Protein AF-A0AAV2GIQ8-F1 (afdb_monomer)

Sequence (169 aa):
MCVLLFNSEASALAFFSTNPSDRQRSRNLHQQRIQRIPAPATRMAEEKLYPKVSWEYENAVAKCKRKLRGLVAEKHCAPIVLRLAWHSAGTFDVETKTGGPFGTIRHGEELAHEANSGLDIAVWLLEPIKAQFPILTYADFYQLAGVVAVEITGGPEGRDSVPSRKTSL

Solvent-accessible surface area (backbone atoms only — not comparable to full-atom values): 10301 Å² total; per-residue (Å²): 137,88,83,86,81,90,63,99,83,60,103,65,89,81,82,84,61,89,50,72,68,56,44,53,52,53,50,53,52,50,54,59,52,60,74,67,57,75,75,77,76,81,70,77,74,76,79,80,85,72,67,88,72,54,72,68,55,55,52,48,51,57,54,46,52,55,52,47,46,52,50,35,65,75,67,68,40,28,68,55,37,30,47,48,27,48,60,30,38,70,52,50,38,84,88,80,70,41,72,23,53,22,40,51,62,77,39,69,74,54,37,66,37,75,93,34,65,74,43,62,58,44,52,61,71,44,42,75,59,49,69,76,41,74,89,56,37,57,12,36,49,41,46,51,42,19,49,42,24,40,41,74,73,73,44,74,75,74,88,74,80,77,67,73,45,62,56,59,132

Nearest PDB structures (folds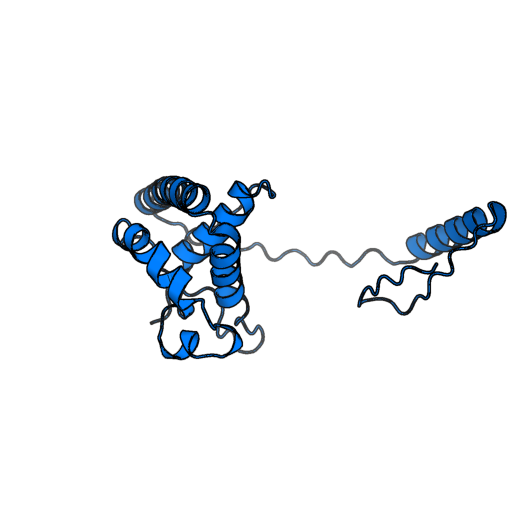eek):
  7s10-assembly1_A  TM=9.928E-01  e=3.423E-13  Glycine max
  2ghc-assembly1_X  TM=9.954E-01  e=4.965E-13  Glycine max
  3zcg-assembly1_A-2  TM=9.933E-01  e=7.593E-13  Glycine max
  2xj6-assembly1_A  TM=9.926E-01  e=8.904E-13  Glycine max
  1apx-assembly1_B  TM=9.915E-01  e=9.390E-13  Pisum sativum

InterPro domains:
  IPR002016 Haem peroxidase [PF00141] (72-157)
  IPR002016 Haem peroxidase [PR00458] (78-92)
  IPR002016 Haem peroxidase [PR00458] (136-153)
  IPR002207 Class I peroxidase [PR00459] (57-77)
  IPR002207 Class I peroxidase [PR00459] (78-93)
  IPR002207 Class I peroxidase [PR00459] (96-106)
  IPR002207 Class I peroxidase [PR00459] (110-134)
  IPR002207 Class I peroxidase [PR00459] (135-153)
  IPR010255 Haem peroxidase superfamily [SSF48113] (54-160)
  IPR019794 Peroxidase, active site [PS00436] (78-89)
  IPR044831 Heme-binding peroxidase Ccp1-like [PTHR31356] (53-166)

Radius of gyration: 21.99 Å; Cα contacts (8 Å, |Δi|>4): 154; chains: 1; bounding box: 52×51×43 Å

Organism: NCBI:txid586398

Structure (mmCIF, N/CA/C/O backbone):
data_AF-A0AAV2GIQ8-F1
#
_entry.id   AF-A0AAV2GIQ8-F1
#
loop_
_atom_site.group_PDB
_atom_site.id
_atom_site.type_symbol
_atom_site.label_atom_id
_atom_site.label_alt_id
_atom_site.label_comp_id
_atom_site.label_asym_id
_atom_site.label_entity_id
_atom_site.label_seq_id
_atom_site.pdbx_PDB_ins_code
_atom_site.Cartn_x
_atom_site.Cartn_y
_atom_site.Cartn_z
_atom_site.occupancy
_atom_site.B_iso_or_equiv
_atom_site.auth_seq_id
_atom_site.auth_comp_id
_atom_site.auth_asym_id
_atom_site.auth_atom_id
_atom_site.pdbx_PDB_model_num
ATOM 1 N N . MET A 1 1 ? 24.950 -35.002 10.376 1.00 34.50 1 MET A N 1
ATOM 2 C CA . MET A 1 1 ? 23.978 -34.372 9.459 1.00 34.50 1 MET A CA 1
ATOM 3 C C . MET A 1 1 ? 24.083 -32.867 9.684 1.00 34.50 1 MET A C 1
ATOM 5 O O . MET A 1 1 ? 23.679 -32.398 10.738 1.00 34.50 1 MET A O 1
ATOM 9 N N . CYS A 1 2 ? 24.801 -32.154 8.810 1.00 33.44 2 CYS A N 1
ATOM 10 C CA . CYS A 1 2 ? 25.075 -30.720 8.964 1.00 33.44 2 CYS A CA 1
ATOM 11 C C . CYS A 1 2 ? 23.885 -29.904 8.459 1.00 33.44 2 CYS A C 1
ATOM 13 O O . CYS A 1 2 ? 23.429 -30.127 7.342 1.00 33.44 2 CYS A O 1
ATOM 15 N N . VAL A 1 3 ? 23.421 -28.948 9.261 1.00 39.84 3 VAL A N 1
ATOM 16 C CA . VAL A 1 3 ? 22.476 -27.917 8.826 1.00 39.84 3 VAL A CA 1
ATOM 17 C C . VAL A 1 3 ? 23.287 -26.650 8.581 1.00 39.84 3 VAL A C 1
ATOM 19 O O . VAL A 1 3 ? 23.887 -26.107 9.507 1.00 39.84 3 VAL A O 1
ATOM 22 N N . LEU A 1 4 ? 23.350 -26.220 7.323 1.00 38.25 4 LEU A N 1
ATOM 23 C CA . LEU A 1 4 ? 23.933 -24.945 6.920 1.00 38.25 4 LEU A CA 1
ATOM 24 C C . LEU A 1 4 ? 22.817 -23.897 6.927 1.00 38.25 4 LEU A C 1
ATOM 26 O O . LEU A 1 4 ? 21.893 -23.982 6.124 1.00 38.25 4 LEU A O 1
ATOM 30 N N . LEU A 1 5 ? 22.902 -22.915 7.823 1.00 42.66 5 LEU A N 1
ATOM 31 C CA . LEU A 1 5 ? 22.144 -21.671 7.705 1.00 42.66 5 LEU A CA 1
ATOM 32 C C . LEU A 1 5 ? 23.127 -20.581 7.277 1.00 42.66 5 LEU A C 1
ATOM 34 O O . LEU A 1 5 ? 23.995 -20.180 8.050 1.00 42.66 5 LEU A O 1
ATOM 38 N N . PHE A 1 6 ? 23.013 -20.152 6.021 1.00 31.66 6 PHE A N 1
ATOM 39 C CA . PHE A 1 6 ? 23.725 -18.990 5.500 1.00 31.66 6 PHE A CA 1
ATOM 40 C C . PHE A 1 6 ? 23.075 -17.720 6.057 1.00 31.66 6 PHE A C 1
ATOM 42 O O . PHE A 1 6 ? 21.870 -17.530 5.912 1.00 31.66 6 PHE A O 1
ATOM 49 N N . ASN A 1 7 ? 23.874 -16.852 6.680 1.00 34.00 7 ASN A N 1
ATOM 50 C CA . ASN A 1 7 ? 23.475 -15.498 7.055 1.00 34.00 7 ASN A CA 1
ATOM 51 C C . ASN A 1 7 ? 24.442 -14.521 6.373 1.00 34.00 7 ASN A C 1
ATOM 53 O O . ASN A 1 7 ? 25.658 -14.687 6.469 1.00 34.00 7 ASN A O 1
ATOM 57 N N . SER A 1 8 ? 23.896 -13.552 5.638 1.00 47.53 8 SER A N 1
ATOM 58 C CA . SER A 1 8 ? 24.584 -12.806 4.570 1.00 47.53 8 SER A CA 1
ATOM 59 C C . SER A 1 8 ? 25.610 -11.756 5.028 1.00 47.53 8 SER A C 1
ATOM 61 O O . SER A 1 8 ? 26.157 -11.058 4.181 1.00 47.53 8 SER A O 1
ATOM 63 N N . GLU A 1 9 ? 25.900 -11.609 6.324 1.00 49.81 9 GLU A N 1
ATOM 64 C CA . GLU A 1 9 ? 26.673 -10.446 6.804 1.00 49.81 9 GLU A CA 1
ATOM 65 C C . GLU A 1 9 ? 27.953 -10.749 7.593 1.00 49.81 9 GLU A C 1
ATOM 67 O O . GLU A 1 9 ? 28.617 -9.830 8.064 1.00 49.81 9 GLU A O 1
ATOM 72 N N . ALA A 1 10 ? 28.395 -12.003 7.702 1.00 42.47 10 ALA A N 1
ATOM 73 C CA . ALA A 1 10 ? 29.716 -12.271 8.270 1.00 42.47 10 ALA A CA 1
ATOM 74 C C . ALA A 1 10 ? 30.308 -13.584 7.760 1.00 42.47 10 ALA A C 1
ATOM 76 O O . ALA A 1 10 ? 29.731 -14.652 7.955 1.00 42.47 10 ALA A O 1
ATOM 77 N N . SER A 1 11 ? 31.508 -13.512 7.181 1.00 42.78 11 SER A N 1
ATOM 78 C CA . SER A 1 11 ? 32.362 -14.651 6.815 1.00 42.78 11 SER A CA 1
ATOM 79 C C . SER A 1 11 ? 32.863 -15.419 8.047 1.00 42.78 11 SER A C 1
ATOM 81 O O . SER A 1 11 ? 34.060 -15.475 8.323 1.00 42.78 11 SER A O 1
ATOM 83 N N . ALA A 1 12 ? 31.956 -16.010 8.819 1.00 44.97 12 ALA A N 1
ATOM 84 C CA . ALA A 1 12 ? 32.284 -16.844 9.963 1.00 44.97 12 ALA A CA 1
ATOM 85 C C . ALA A 1 12 ? 31.657 -18.231 9.788 1.00 44.97 12 ALA A C 1
ATOM 87 O O . ALA A 1 12 ? 30.499 -18.463 10.128 1.00 44.97 12 ALA A O 1
ATOM 88 N N . LEU A 1 13 ? 32.455 -19.178 9.285 1.00 41.50 13 LEU A N 1
ATOM 89 C CA . LEU A 1 13 ? 32.169 -20.608 9.399 1.00 41.50 13 LEU A CA 1
ATOM 90 C C . LEU A 1 13 ? 32.122 -20.978 10.889 1.00 41.50 13 LEU A C 1
ATOM 92 O O . LEU A 1 13 ? 33.158 -21.094 11.545 1.00 41.50 13 LEU A O 1
ATOM 96 N N . ALA A 1 14 ? 30.924 -21.146 11.445 1.00 52.06 14 ALA A N 1
ATOM 97 C CA . ALA A 1 14 ? 30.758 -21.649 12.802 1.00 52.06 14 ALA A CA 1
ATOM 98 C C . ALA A 1 14 ? 30.851 -23.185 12.798 1.00 52.06 14 ALA A C 1
ATOM 100 O O . ALA A 1 14 ? 29.907 -23.881 12.430 1.00 52.06 14 ALA A O 1
ATOM 101 N N . PHE A 1 15 ? 32.000 -23.724 13.212 1.00 49.91 15 PHE A N 1
ATOM 102 C CA . PHE A 1 15 ? 32.171 -25.153 13.487 1.00 49.91 15 PHE A CA 1
ATOM 103 C C . PHE A 1 15 ? 31.460 -25.504 14.806 1.00 49.91 15 PHE A C 1
ATOM 105 O O . PHE A 1 15 ? 31.892 -25.089 15.884 1.00 49.91 15 PHE A O 1
ATOM 112 N N . PHE A 1 16 ? 30.371 -26.270 14.746 1.00 54.34 16 PHE A N 1
ATOM 113 C CA . PHE A 1 16 ? 29.709 -26.789 15.945 1.00 54.34 16 PHE A CA 1
ATOM 114 C C . PHE A 1 16 ? 30.345 -28.123 16.360 1.00 54.34 16 PHE A C 1
ATOM 116 O O . PHE A 1 16 ? 30.029 -29.173 15.807 1.00 54.34 16 PHE A O 1
ATOM 123 N N . SER A 1 17 ? 31.251 -28.078 17.345 1.00 57.69 17 SER A N 1
ATOM 124 C CA . SER A 1 17 ? 31.787 -29.280 18.004 1.00 57.69 17 SER A CA 1
ATOM 125 C C . SER A 1 17 ? 30.734 -29.894 18.937 1.00 57.69 17 SER A C 1
ATOM 127 O O . SER A 1 17 ? 30.065 -29.188 19.700 1.00 57.69 17 SER A O 1
ATOM 129 N N . THR A 1 18 ? 30.590 -31.221 18.901 1.00 64.94 18 THR A N 1
ATOM 130 C CA . THR A 1 18 ? 29.746 -31.987 19.836 1.00 64.94 18 THR A CA 1
ATOM 131 C C . THR A 1 18 ? 30.401 -32.149 21.212 1.00 64.94 18 THR A C 1
ATOM 133 O O . THR A 1 18 ? 29.719 -32.523 22.171 1.00 64.94 18 THR A O 1
ATOM 136 N N . ASN A 1 19 ? 31.690 -31.811 21.340 1.00 62.03 19 ASN A N 1
ATOM 137 C CA . ASN A 1 19 ? 32.455 -31.909 22.576 1.00 62.03 19 ASN A CA 1
ATOM 138 C C . ASN A 1 19 ? 32.118 -30.740 23.540 1.00 62.03 19 ASN A C 1
ATOM 140 O O . ASN A 1 19 ? 32.190 -29.570 23.146 1.00 62.03 19 ASN A O 1
ATOM 144 N N . PRO A 1 20 ? 31.717 -31.005 24.804 1.00 66.31 20 PRO A N 1
ATOM 145 C CA . PRO A 1 20 ? 31.336 -29.965 25.766 1.00 66.31 20 PRO A CA 1
ATOM 146 C C . PRO A 1 20 ? 32.408 -28.899 26.047 1.00 66.31 20 PRO A C 1
ATOM 148 O O . PRO A 1 20 ? 32.060 -27.727 26.197 1.00 66.31 20 PRO A O 1
ATOM 151 N N . SER A 1 21 ? 33.690 -29.271 26.086 1.00 66.56 21 SER A N 1
ATOM 152 C CA . SER A 1 21 ? 34.803 -28.345 26.361 1.00 66.56 21 SER A CA 1
ATOM 153 C C . SER A 1 21 ? 35.034 -27.355 25.214 1.00 66.56 21 SER A C 1
ATOM 155 O O . SER A 1 21 ? 35.208 -26.156 25.445 1.00 66.56 21 SER A O 1
ATOM 157 N N . ASP A 1 22 ? 34.936 -27.829 23.971 1.00 64.25 22 ASP A N 1
ATOM 158 C CA . ASP A 1 22 ? 35.068 -27.003 22.768 1.00 64.25 22 ASP A CA 1
ATOM 159 C C . ASP A 1 22 ? 33.928 -25.990 22.643 1.00 64.25 22 ASP A C 1
ATOM 161 O O . ASP A 1 22 ? 34.152 -24.842 22.253 1.00 64.25 22 ASP A O 1
ATOM 165 N N . ARG A 1 23 ? 32.705 -26.374 23.042 1.00 61.22 23 ARG A N 1
ATOM 166 C CA . ARG A 1 23 ? 31.566 -25.444 23.109 1.00 61.22 23 ARG A CA 1
ATOM 167 C C . ARG A 1 23 ? 31.822 -24.312 24.088 1.00 61.22 23 ARG A C 1
ATOM 169 O O . ARG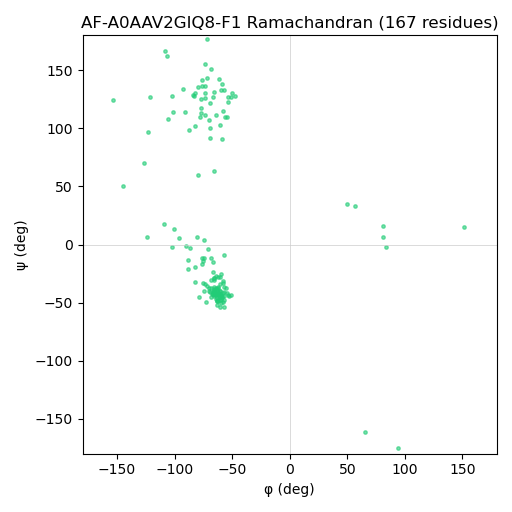 A 1 23 ? 31.525 -23.162 23.770 1.00 61.22 23 ARG A O 1
ATOM 176 N N . GLN A 1 24 ? 32.383 -24.619 25.254 1.00 65.06 24 GLN A N 1
ATOM 177 C CA . GLN A 1 24 ? 32.681 -23.600 26.254 1.00 65.06 24 GLN A CA 1
ATOM 178 C C . GLN A 1 24 ? 33.780 -22.650 25.764 1.00 65.06 24 GLN A C 1
ATOM 180 O O . GLN A 1 24 ? 33.651 -21.435 25.887 1.00 65.06 24 GLN A O 1
ATOM 185 N N . ARG A 1 25 ? 34.817 -23.182 25.108 1.00 64.94 25 ARG A N 1
ATOM 186 C CA . ARG A 1 25 ? 35.893 -22.378 24.514 1.00 64.94 25 ARG A CA 1
ATOM 187 C C . ARG A 1 25 ? 35.394 -21.479 23.380 1.00 64.94 25 ARG A C 1
ATOM 189 O O . ARG A 1 25 ? 35.755 -20.306 23.331 1.00 64.94 25 ARG A O 1
ATOM 196 N N . SER A 1 26 ? 34.534 -22.007 22.509 1.00 62.31 26 SER A N 1
ATOM 197 C CA . SER A 1 26 ? 33.915 -21.254 21.412 1.00 62.31 26 SER A CA 1
ATOM 198 C C . SER A 1 26 ? 32.993 -20.144 21.934 1.00 62.31 26 SER A C 1
ATOM 200 O O . SER A 1 26 ? 33.062 -19.008 21.467 1.00 62.31 26 SER A O 1
ATOM 202 N N . ARG A 1 27 ? 32.211 -20.424 22.989 1.00 61.38 27 ARG A N 1
ATOM 203 C CA . ARG A 1 27 ? 31.391 -19.419 23.688 1.00 61.38 27 ARG A CA 1
ATOM 204 C C . ARG A 1 27 ? 32.233 -18.304 24.297 1.00 61.38 27 ARG A C 1
ATOM 206 O O . ARG A 1 27 ? 31.911 -17.136 24.101 1.00 61.38 27 ARG A O 1
ATOM 213 N N . ASN A 1 28 ? 33.330 -18.652 24.964 1.00 67.56 28 ASN A N 1
ATOM 214 C CA . ASN A 1 28 ? 34.219 -17.672 25.588 1.00 67.56 28 ASN A CA 1
ATOM 215 C C . ASN A 1 28 ? 34.904 -16.778 24.538 1.00 67.56 28 ASN A C 1
ATOM 217 O O . ASN A 1 28 ? 34.974 -15.564 24.713 1.00 67.56 28 ASN A O 1
ATOM 221 N N . LEU A 1 29 ? 35.346 -17.348 23.409 1.00 65.12 29 LEU A N 1
ATOM 222 C CA . LEU A 1 29 ? 35.919 -16.594 22.284 1.00 65.12 29 LEU A CA 1
ATOM 223 C C . LEU A 1 29 ? 34.890 -15.679 21.605 1.00 65.12 29 LEU A C 1
ATOM 225 O O . LEU A 1 29 ? 35.215 -14.553 21.228 1.00 65.12 29 LEU A O 1
ATOM 229 N N . HIS A 1 30 ? 33.647 -16.144 21.459 1.00 59.03 30 HIS A N 1
ATOM 230 C CA . HIS A 1 30 ? 32.553 -15.341 20.917 1.00 59.03 30 HIS A CA 1
ATOM 231 C C . HIS A 1 30 ? 32.203 -14.171 21.846 1.00 59.03 30 HIS A C 1
ATOM 233 O O . HIS A 1 30 ? 32.106 -13.035 21.384 1.00 59.03 30 HIS A O 1
ATOM 239 N N . GLN A 1 31 ? 32.122 -14.413 23.159 1.00 60.97 31 GLN A N 1
ATOM 240 C CA . GLN A 1 31 ? 31.916 -13.356 24.154 1.00 60.97 31 GLN A CA 1
ATOM 241 C C . GLN A 1 31 ? 33.047 -12.318 24.138 1.00 60.97 31 GLN A C 1
ATOM 243 O O . GLN A 1 31 ? 32.776 -11.120 24.143 1.00 60.97 31 GLN A O 1
ATOM 248 N N . GLN A 1 32 ? 34.306 -12.754 24.031 1.00 64.38 32 GLN A N 1
ATOM 249 C CA . GLN A 1 32 ? 35.456 -11.846 23.932 1.00 64.38 32 GLN A CA 1
ATOM 250 C C . GLN A 1 32 ? 35.465 -11.017 22.638 1.00 64.38 32 GLN A C 1
ATOM 252 O O . GLN A 1 32 ? 35.955 -9.888 22.640 1.00 64.38 32 GLN A O 1
ATOM 257 N N . ARG A 1 33 ? 34.928 -11.548 21.530 1.00 60.00 33 ARG A N 1
ATOM 258 C CA . ARG A 1 33 ? 34.800 -10.817 20.258 1.00 60.00 33 ARG A CA 1
ATOM 259 C C . ARG A 1 33 ? 33.687 -9.772 20.292 1.00 60.00 33 ARG A C 1
ATOM 261 O O . ARG A 1 33 ? 33.916 -8.670 19.808 1.00 60.00 33 ARG A O 1
ATOM 268 N N . ILE A 1 34 ? 32.540 -10.076 20.903 1.00 60.19 34 ILE A N 1
ATOM 269 C CA . ILE A 1 34 ? 31.432 -9.116 21.065 1.00 60.19 34 ILE A CA 1
ATOM 270 C C . ILE A 1 34 ? 31.875 -7.896 21.883 1.00 60.19 34 ILE A C 1
ATOM 272 O O . ILE A 1 34 ? 31.554 -6.769 21.526 1.00 60.19 34 ILE A O 1
ATOM 276 N N . GLN A 1 35 ? 32.679 -8.099 22.930 1.00 60.38 35 GLN A N 1
ATOM 277 C CA . GLN A 1 35 ? 33.147 -7.016 23.804 1.00 60.38 35 GLN A CA 1
ATOM 278 C C . GLN A 1 35 ? 34.135 -6.038 23.145 1.00 60.38 35 GLN A C 1
ATOM 280 O O . GLN A 1 35 ? 34.428 -4.994 23.721 1.00 60.38 35 GLN A O 1
ATOM 285 N N . ARG A 1 36 ? 34.670 -6.360 21.959 1.00 55.97 36 ARG A N 1
ATOM 286 C CA . ARG A 1 36 ? 35.620 -5.508 21.219 1.00 55.97 36 ARG A CA 1
ATOM 287 C C . ARG A 1 36 ? 34.985 -4.743 20.064 1.00 55.97 36 ARG A C 1
ATOM 289 O O . ARG A 1 36 ? 35.689 -3.998 19.389 1.00 55.97 36 ARG A O 1
ATOM 296 N N . ILE A 1 37 ? 33.693 -4.937 19.814 1.00 55.81 37 ILE A N 1
ATOM 297 C CA . ILE A 1 37 ? 32.970 -4.159 18.813 1.00 55.81 37 ILE A CA 1
ATOM 298 C C . ILE A 1 37 ? 32.693 -2.791 19.451 1.00 55.81 37 ILE A C 1
ATOM 300 O O . ILE A 1 37 ? 31.958 -2.741 20.440 1.00 55.81 37 ILE A O 1
ATOM 304 N N . PRO A 1 38 ? 33.294 -1.689 18.959 1.00 56.28 38 PRO A N 1
ATOM 305 C CA . PRO A 1 38 ? 32.934 -0.364 19.441 1.00 56.28 38 PRO A CA 1
ATOM 306 C C . PRO A 1 38 ? 31.431 -0.180 19.228 1.00 56.28 38 PRO A C 1
ATOM 308 O O . PRO A 1 38 ? 30.915 -0.520 18.160 1.00 56.28 38 PRO A O 1
ATOM 311 N N . ALA A 1 39 ? 30.727 0.310 20.252 1.00 60.38 39 ALA A N 1
ATOM 312 C CA . ALA A 1 39 ? 29.304 0.598 20.139 1.00 60.38 39 ALA A CA 1
ATOM 313 C C . ALA A 1 39 ? 29.081 1.449 18.876 1.00 60.38 39 ALA A C 1
ATOM 315 O O . ALA A 1 39 ? 29.830 2.413 18.674 1.00 60.38 39 ALA A O 1
ATOM 316 N N . PRO A 1 40 ? 28.128 1.084 17.997 1.00 59.81 40 PRO A N 1
ATOM 317 C CA . PRO A 1 40 ? 27.865 1.875 16.807 1.00 59.81 40 PRO A CA 1
ATOM 318 C C . PRO A 1 40 ? 27.601 3.310 17.254 1.00 59.81 40 PRO A C 1
ATOM 320 O O . PRO A 1 40 ? 26.793 3.535 18.157 1.00 59.81 40 PRO A O 1
ATOM 323 N N . ALA A 1 41 ? 28.333 4.262 16.667 1.00 55.03 41 ALA A N 1
ATOM 324 C CA . ALA A 1 41 ? 28.138 5.678 16.931 1.00 55.03 41 ALA A CA 1
ATOM 325 C C . ALA A 1 41 ? 26.641 5.980 16.843 1.00 55.03 41 ALA A C 1
ATOM 327 O O . ALA A 1 41 ? 25.993 5.594 15.865 1.00 55.03 41 ALA A O 1
ATOM 328 N N . THR A 1 42 ? 26.097 6.617 17.879 1.00 50.75 42 THR A N 1
ATOM 329 C CA . THR A 1 42 ? 24.696 7.018 17.953 1.00 50.75 42 THR A CA 1
ATOM 330 C C . THR A 1 42 ? 24.417 7.945 16.773 1.00 50.75 42 THR A C 1
ATOM 332 O O . THR A 1 42 ? 24.641 9.150 16.859 1.00 50.75 42 THR A O 1
ATOM 335 N N . ARG A 1 43 ? 23.981 7.398 15.629 1.00 55.56 43 ARG A N 1
ATOM 336 C CA . ARG A 1 43 ? 23.340 8.195 14.585 1.00 55.56 43 ARG A CA 1
ATOM 337 C C . ARG A 1 43 ? 22.176 8.854 15.298 1.00 55.56 43 ARG A C 1
ATOM 339 O O . ARG A 1 43 ? 21.267 8.152 15.738 1.00 55.56 43 ARG A O 1
ATOM 346 N N . MET A 1 44 ? 22.259 10.165 15.510 1.00 44.78 44 MET A N 1
ATOM 347 C CA . MET A 1 44 ? 21.119 10.927 15.992 1.00 44.78 44 MET A CA 1
ATOM 348 C C . MET A 1 44 ? 20.000 10.628 15.005 1.00 44.78 44 MET A C 1
ATOM 350 O O . MET A 1 44 ? 20.130 10.940 13.823 1.00 44.78 44 MET A O 1
ATOM 354 N N . ALA A 1 45 ? 18.995 9.879 15.452 1.00 56.62 45 ALA A N 1
ATOM 355 C CA . ALA A 1 45 ? 17.859 9.549 14.620 1.00 56.62 45 ALA A CA 1
ATOM 356 C C . ALA A 1 45 ? 17.253 10.886 14.192 1.00 56.62 45 ALA A C 1
ATOM 358 O O . ALA A 1 45 ? 16.834 11.661 15.052 1.00 56.62 45 ALA A O 1
ATOM 359 N N . GLU A 1 46 ? 17.290 11.191 12.895 1.00 59.38 46 GLU A N 1
ATOM 360 C CA . GLU A 1 46 ? 16.574 12.347 12.368 1.00 59.38 46 GLU A CA 1
ATOM 361 C C . GLU A 1 46 ? 15.117 12.220 12.811 1.00 59.38 46 GLU A C 1
ATOM 363 O O . GLU A 1 46 ? 14.469 11.192 12.585 1.00 59.38 46 GLU A O 1
ATOM 368 N N . GLU A 1 47 ? 14.621 13.235 13.515 1.00 73.50 47 GLU A N 1
ATOM 369 C CA . GLU A 1 47 ? 13.248 13.240 13.991 1.00 73.50 47 GLU A CA 1
ATOM 370 C C . GLU A 1 47 ? 12.322 13.259 12.773 1.00 73.50 47 GLU A C 1
ATOM 372 O O . GLU A 1 47 ? 12.287 14.211 11.989 1.00 73.50 47 GLU A O 1
ATOM 377 N N . LYS A 1 48 ? 11.611 12.152 12.559 1.00 74.56 48 LYS A N 1
ATOM 378 C CA . LYS A 1 48 ? 10.763 11.978 11.385 1.00 74.56 48 LYS A CA 1
ATOM 379 C C . LYS A 1 48 ? 9.559 12.912 11.492 1.00 74.56 48 LYS A C 1
ATOM 381 O O . LYS A 1 48 ? 8.654 12.681 12.290 1.00 74.56 48 LYS A O 1
ATOM 386 N N . LEU A 1 49 ? 9.548 13.967 10.678 1.00 84.00 49 LEU A N 1
ATOM 387 C CA . LEU A 1 49 ? 8.474 14.956 10.670 1.00 84.00 49 LEU A CA 1
ATOM 388 C C . LEU A 1 49 ? 7.255 14.426 9.911 1.00 84.00 49 LEU A C 1
ATOM 390 O O . LEU A 1 49 ? 7.260 14.305 8.685 1.00 84.00 49 LEU A O 1
ATOM 394 N N . TYR A 1 50 ? 6.191 14.137 10.651 1.00 85.12 50 TYR A N 1
ATOM 395 C CA . TYR A 1 50 ? 4.936 13.662 10.087 1.00 85.12 50 TYR A CA 1
ATOM 396 C C . TYR A 1 50 ? 3.961 14.814 9.808 1.00 85.12 50 TYR A C 1
ATOM 398 O O . TYR A 1 50 ? 3.770 15.675 10.672 1.00 85.12 50 TYR A O 1
ATOM 406 N N . PRO A 1 51 ? 3.315 14.847 8.628 1.00 87.94 51 PRO A N 1
ATOM 407 C CA . PRO A 1 51 ? 2.244 15.796 8.356 1.00 87.94 51 PRO A CA 1
ATOM 408 C C . PRO A 1 51 ? 1.097 15.641 9.356 1.00 87.94 51 PRO A C 1
ATOM 410 O O . PRO A 1 51 ? 0.661 14.529 9.648 1.00 87.94 51 PRO A O 1
ATOM 413 N N . LYS A 1 52 ? 0.551 16.764 9.827 1.00 90.25 52 LYS A N 1
ATOM 414 C CA . LYS A 1 52 ? -0.714 16.756 10.568 1.00 90.25 52 LYS A CA 1
ATOM 415 C C . LYS A 1 52 ? -1.863 16.514 9.590 1.00 90.25 52 LYS A C 1
ATOM 417 O O . LYS A 1 52 ? -1.949 17.190 8.566 1.00 90.25 52 LYS A O 1
ATOM 422 N N . VAL A 1 53 ? -2.739 15.570 9.915 1.00 91.44 53 VAL A N 1
ATOM 423 C CA . VAL A 1 53 ? -3.954 15.265 9.148 1.00 91.44 53 VAL A CA 1
ATOM 424 C C . VAL A 1 53 ? -5.193 15.771 9.888 1.00 91.44 53 VAL A C 1
ATOM 426 O O . VAL A 1 53 ? -5.130 16.092 11.072 1.00 91.44 53 VAL A O 1
ATOM 429 N N . SER A 1 54 ? -6.324 15.899 9.190 1.00 94.88 54 SER A N 1
ATOM 430 C CA . SER A 1 54 ? -7.585 16.289 9.827 1.00 94.88 54 SER A CA 1
ATOM 431 C C . SER A 1 54 ? -8.172 15.138 10.651 1.00 94.88 54 SER A C 1
ATOM 433 O O . SER A 1 54 ? -7.970 13.963 10.341 1.00 94.88 54 SER A O 1
ATOM 435 N N . TRP A 1 55 ? -8.986 15.472 11.655 1.00 93.88 55 TRP A N 1
ATOM 436 C CA . TRP A 1 55 ? -9.721 14.487 12.459 1.00 93.88 55 TRP A CA 1
ATOM 437 C C . TRP A 1 55 ? -10.635 13.588 11.596 1.00 93.88 55 TRP A C 1
ATOM 439 O O . TRP A 1 55 ? -10.852 12.415 11.902 1.00 93.88 55 TRP A O 1
ATOM 449 N N . GLU A 1 56 ? -11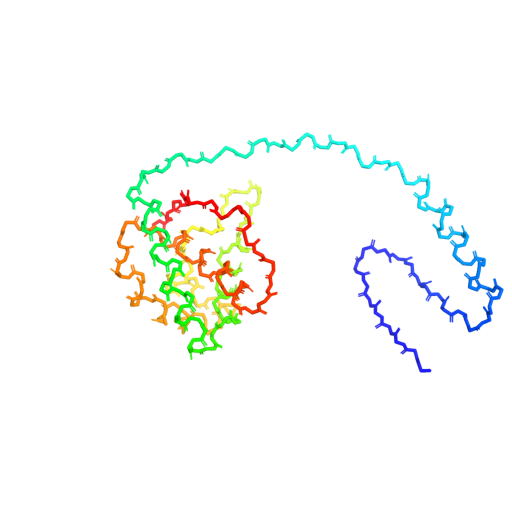.160 14.116 10.485 1.00 96.12 56 GLU A N 1
ATOM 450 C CA . GLU A 1 56 ? -11.954 13.356 9.512 1.00 96.12 56 GLU A CA 1
ATOM 451 C C . GLU A 1 56 ? -11.121 12.263 8.840 1.00 96.12 56 GLU A C 1
ATOM 453 O O . GLU A 1 56 ? -11.586 11.129 8.697 1.00 96.12 56 GLU A O 1
ATOM 458 N N . TYR A 1 57 ? -9.877 12.590 8.475 1.00 94.62 57 TYR A N 1
ATOM 459 C CA . TYR A 1 57 ? -8.931 11.648 7.886 1.00 94.62 57 TYR A CA 1
ATOM 460 C C . TYR A 1 57 ? -8.576 10.542 8.881 1.00 94.62 57 TYR A C 1
ATOM 462 O O . TYR A 1 57 ? -8.654 9.363 8.544 1.00 94.62 57 TYR A O 1
ATOM 470 N N . GLU A 1 58 ? -8.263 10.893 10.129 1.00 92.81 58 GLU A N 1
ATOM 471 C CA . GLU A 1 58 ? -7.966 9.922 11.192 1.00 92.81 58 GLU A CA 1
ATOM 472 C C . GLU A 1 58 ? -9.145 8.973 11.441 1.00 92.81 58 GLU A C 1
ATOM 474 O O . GLU A 1 58 ? -8.985 7.750 11.507 1.00 92.81 58 GLU A O 1
ATOM 479 N N . ASN A 1 59 ? -10.364 9.515 11.483 1.00 95.75 59 ASN A N 1
ATOM 480 C CA . ASN A 1 59 ? -11.579 8.718 11.606 1.00 95.75 59 ASN A CA 1
ATOM 481 C C . ASN A 1 59 ? -11.796 7.792 10.405 1.00 95.75 59 ASN A C 1
ATOM 483 O O . ASN A 1 59 ? -12.249 6.653 10.577 1.00 95.75 59 ASN A O 1
ATOM 487 N N . ALA A 1 60 ? -11.481 8.253 9.193 1.00 96.62 60 ALA A N 1
ATOM 488 C CA . ALA A 1 60 ? -11.527 7.430 7.993 1.00 96.62 60 ALA A CA 1
ATOM 489 C C . ALA A 1 60 ? -10.496 6.294 8.056 1.00 96.62 60 ALA A C 1
ATOM 491 O O . ALA A 1 60 ? -10.861 5.150 7.790 1.00 96.62 60 ALA A O 1
ATOM 492 N N . VAL A 1 61 ? -9.262 6.564 8.498 1.00 95.88 61 VAL A N 1
ATOM 493 C CA . VAL A 1 61 ? -8.217 5.546 8.719 1.00 95.88 61 VAL A CA 1
ATOM 494 C C . VAL A 1 61 ? -8.697 4.491 9.713 1.00 95.88 61 VAL A C 1
ATOM 496 O O . VAL A 1 61 ? -8.644 3.298 9.414 1.00 95.88 61 VAL A O 1
ATOM 499 N N . ALA A 1 62 ? -9.239 4.900 10.862 1.00 95.31 62 ALA A N 1
ATOM 500 C CA . ALA A 1 62 ? -9.720 3.971 11.883 1.00 95.31 62 ALA A CA 1
ATOM 501 C C . ALA A 1 62 ? -10.885 3.096 11.381 1.00 95.31 62 ALA A C 1
ATOM 503 O O . ALA A 1 62 ? -10.920 1.887 11.632 1.00 95.31 62 ALA A O 1
ATOM 504 N N . LYS A 1 63 ? -11.843 3.685 10.651 1.00 97.88 63 LYS A N 1
ATOM 505 C CA . LYS A 1 63 ? -12.958 2.954 10.021 1.00 97.88 63 LYS A CA 1
ATOM 506 C C . LYS A 1 63 ? -12.459 1.990 8.939 1.00 97.88 63 LYS A C 1
ATOM 508 O O . LYS A 1 63 ? -12.913 0.846 8.892 1.00 97.88 63 LYS A O 1
ATOM 513 N N . CYS A 1 64 ? -11.517 2.432 8.112 1.00 97.62 64 CYS A N 1
ATOM 514 C CA . CYS A 1 64 ? -10.910 1.640 7.050 1.00 97.62 64 CYS A CA 1
ATOM 515 C C . CYS A 1 64 ? -10.141 0.445 7.614 1.00 97.62 64 CYS A C 1
ATOM 517 O O . CYS A 1 64 ? -10.383 -0.685 7.193 1.00 97.62 64 CYS A O 1
ATOM 519 N N . LYS A 1 65 ? -9.326 0.657 8.657 1.00 96.69 65 LYS A N 1
ATOM 520 C CA . LYS A 1 65 ? -8.589 -0.404 9.359 1.00 96.69 65 LYS A CA 1
ATOM 521 C C . LYS A 1 65 ? -9.519 -1.532 9.810 1.00 96.69 65 LYS A C 1
ATOM 523 O O . LYS A 1 65 ? -9.218 -2.700 9.583 1.00 96.69 65 LYS A O 1
ATOM 528 N N . ARG A 1 66 ? -10.685 -1.208 10.385 1.00 97.19 66 ARG A N 1
ATOM 529 C CA . ARG A 1 66 ? -11.676 -2.222 10.799 1.00 97.19 66 ARG A CA 1
ATOM 530 C C . ARG A 1 66 ? -12.234 -3.025 9.622 1.00 97.19 66 ARG A C 1
ATOM 532 O O . ARG A 1 66 ? -12.349 -4.242 9.731 1.00 97.19 66 ARG A O 1
ATOM 539 N N . LYS A 1 67 ? -12.552 -2.372 8.500 1.00 98.31 67 LYS A N 1
ATOM 540 C CA . LYS A 1 67 ? -13.046 -3.060 7.292 1.00 98.31 67 LYS A CA 1
ATOM 541 C C . LYS A 1 67 ? -11.975 -3.947 6.658 1.00 98.31 67 LYS A C 1
ATOM 543 O O . LYS A 1 67 ? -12.272 -5.084 6.310 1.00 98.31 67 LYS A O 1
ATOM 548 N N . LEU A 1 68 ? -10.738 -3.456 6.575 1.00 98.25 68 LEU A N 1
ATOM 549 C CA . LEU A 1 68 ? -9.593 -4.230 6.095 1.00 98.25 68 LEU A CA 1
ATOM 550 C C . LEU A 1 68 ? -9.365 -5.473 6.958 1.00 98.25 68 LEU A C 1
ATOM 552 O O . LEU A 1 68 ? -9.189 -6.555 6.414 1.00 98.25 68 LEU A O 1
ATOM 556 N N . ARG A 1 69 ? -9.443 -5.349 8.291 1.00 97.38 69 ARG A N 1
ATOM 557 C CA . ARG A 1 69 ? -9.320 -6.496 9.207 1.00 97.38 69 ARG A CA 1
ATOM 558 C C . ARG A 1 69 ? -10.361 -7.576 8.913 1.00 97.38 69 ARG A C 1
ATOM 560 O O . ARG A 1 69 ? -10.003 -8.747 8.861 1.00 97.38 69 ARG A O 1
ATOM 567 N N . GLY A 1 70 ? -11.615 -7.178 8.681 1.00 97.44 70 GLY A N 1
ATOM 568 C CA . GLY A 1 70 ? -12.688 -8.098 8.295 1.00 97.44 70 GLY A CA 1
ATOM 569 C C . GLY A 1 70 ? -12.397 -8.814 6.975 1.00 97.44 70 GLY A C 1
ATOM 570 O O . GLY A 1 70 ? -12.370 -10.040 6.942 1.00 97.44 70 GLY A O 1
ATOM 571 N N . LEU A 1 71 ? -12.099 -8.058 5.912 1.00 97.81 71 LEU A N 1
ATOM 572 C CA . LEU A 1 71 ? -11.826 -8.620 4.584 1.00 97.81 71 LEU A CA 1
ATOM 573 C C . LEU A 1 71 ? -10.615 -9.557 4.583 1.00 97.81 71 LEU A C 1
ATOM 575 O O . LEU A 1 71 ? -10.683 -10.650 4.028 1.00 97.81 71 LEU A O 1
ATOM 579 N N . VAL A 1 72 ? -9.505 -9.132 5.190 1.00 97.50 72 VAL A N 1
ATOM 580 C CA . VAL A 1 72 ? -8.246 -9.886 5.172 1.00 97.50 72 VAL A CA 1
ATOM 581 C C . VAL A 1 72 ? -8.379 -11.210 5.920 1.00 97.50 72 VAL A C 1
ATOM 583 O O . VAL A 1 72 ? -7.865 -12.226 5.449 1.00 97.50 72 VAL A O 1
ATOM 586 N N . ALA A 1 73 ? -9.092 -11.213 7.049 1.00 96.69 73 ALA A N 1
ATOM 587 C CA . ALA A 1 73 ? -9.378 -12.431 7.797 1.00 96.69 73 ALA A CA 1
ATOM 588 C C . ALA A 1 73 ? -10.337 -13.359 7.035 1.00 96.69 73 ALA A C 1
ATOM 590 O O . ALA A 1 73 ? -10.071 -14.552 6.943 1.00 96.69 73 ALA A O 1
ATOM 591 N N . GLU A 1 74 ? -11.414 -12.817 6.455 1.00 97.56 74 GLU A N 1
ATOM 592 C CA . GLU A 1 74 ? -12.434 -13.599 5.740 1.00 97.56 74 GLU A CA 1
ATOM 593 C C . GLU A 1 74 ? -11.894 -14.234 4.451 1.00 97.56 74 GLU A C 1
ATOM 595 O O . GLU A 1 74 ? -12.189 -15.386 4.147 1.00 97.56 74 GLU A O 1
ATOM 600 N N . LYS A 1 75 ? -11.105 -13.488 3.671 1.00 97.31 75 LYS A N 1
ATOM 601 C CA . LYS A 1 75 ? -10.595 -13.942 2.367 1.00 97.31 75 LYS A CA 1
ATOM 602 C C . LYS A 1 75 ? -9.256 -14.669 2.456 1.00 97.31 75 LYS A C 1
ATOM 604 O O . LYS A 1 75 ? -8.736 -15.080 1.423 1.00 97.31 75 LYS A O 1
ATOM 609 N N . HIS A 1 76 ? -8.677 -14.792 3.653 1.00 97.38 76 HIS A N 1
ATOM 610 C CA . HIS A 1 76 ? -7.353 -15.382 3.878 1.00 97.38 76 HIS A CA 1
ATOM 611 C C . HIS A 1 76 ? -6.259 -14.801 2.959 1.00 97.38 76 HIS A C 1
ATOM 613 O O . HIS A 1 76 ? -5.335 -15.491 2.534 1.00 97.38 76 HIS A O 1
ATOM 619 N N . CYS A 1 77 ? -6.356 -13.507 2.649 1.00 97.88 77 CYS A N 1
ATOM 620 C CA . CYS A 1 77 ? -5.525 -12.843 1.644 1.00 97.88 77 CYS A CA 1
ATOM 621 C C . CYS A 1 77 ? -4.361 -12.037 2.243 1.00 97.88 77 CYS A C 1
ATOM 623 O O . CYS A 1 77 ? -3.723 -11.253 1.540 1.00 97.88 77 CYS A O 1
ATOM 625 N N . ALA A 1 78 ? -4.045 -12.225 3.528 1.00 97.88 78 ALA A N 1
ATOM 626 C CA . ALA A 1 78 ? -2.959 -11.500 4.190 1.00 97.88 78 ALA A CA 1
ATOM 627 C C . ALA A 1 78 ? -1.613 -11.563 3.426 1.00 97.88 78 ALA A C 1
ATOM 629 O O . ALA A 1 78 ? -1.004 -10.505 3.258 1.00 97.88 78 ALA A O 1
ATOM 630 N N . PRO A 1 79 ? -1.162 -12.716 2.876 1.00 98.19 79 PRO A N 1
ATOM 631 C CA . PRO A 1 79 ? 0.115 -12.774 2.159 1.00 98.19 79 PRO A CA 1
ATOM 632 C C . PRO A 1 79 ? 0.171 -11.876 0.916 1.00 98.19 79 PRO A C 1
ATOM 634 O O . PRO A 1 79 ? 1.161 -11.177 0.709 1.00 98.19 79 PRO A O 1
ATOM 637 N N . ILE A 1 80 ? -0.890 -11.852 0.099 1.00 98.19 80 ILE A N 1
ATOM 638 C CA . ILE A 1 80 ? -0.899 -11.061 -1.141 1.00 98.19 80 ILE A CA 1
ATOM 639 C C . ILE A 1 80 ? -1.067 -9.562 -0.859 1.00 98.19 80 ILE A C 1
ATOM 641 O O . ILE A 1 80 ? -0.463 -8.735 -1.538 1.00 98.19 80 ILE A O 1
ATOM 645 N N . VAL A 1 81 ? -1.812 -9.207 0.193 1.00 98.38 81 VAL A N 1
ATOM 646 C CA . VAL A 1 81 ? -1.957 -7.818 0.653 1.00 98.38 81 VAL A CA 1
ATOM 647 C C . VAL A 1 81 ? -0.639 -7.284 1.217 1.00 98.38 81 VAL A C 1
ATOM 649 O O . VAL A 1 81 ? -0.240 -6.164 0.900 1.00 98.38 81 VAL A O 1
ATOM 652 N N . LEU A 1 82 ? 0.074 -8.088 2.011 1.00 98.19 82 LEU A N 1
ATOM 653 C CA . LEU A 1 82 ? 1.395 -7.716 2.512 1.00 98.19 82 LEU A CA 1
ATOM 654 C C . LEU A 1 82 ? 2.407 -7.570 1.368 1.00 98.19 82 LEU A C 1
ATOM 656 O O . LEU A 1 82 ? 3.166 -6.601 1.348 1.00 98.19 82 LEU A O 1
ATOM 660 N N . ARG A 1 83 ? 2.379 -8.481 0.385 1.00 98.44 83 ARG A N 1
ATOM 661 C CA . ARG A 1 83 ? 3.217 -8.388 -0.819 1.00 98.44 83 ARG A CA 1
ATOM 662 C C . ARG A 1 83 ? 2.951 -7.092 -1.585 1.00 98.44 83 ARG A C 1
ATOM 664 O O . ARG A 1 83 ? 3.905 -6.415 -1.944 1.00 98.44 83 ARG A O 1
ATOM 671 N N . LEU A 1 84 ? 1.689 -6.708 -1.785 1.00 98.44 8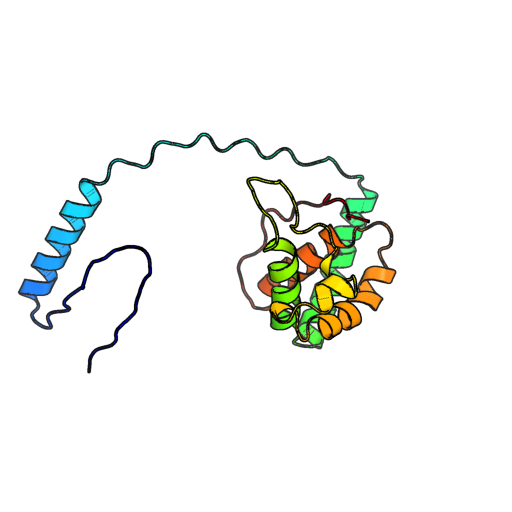4 LEU A N 1
ATOM 672 C CA . LEU A 1 84 ? 1.339 -5.444 -2.443 1.00 98.44 84 LEU A CA 1
ATOM 673 C C . LEU A 1 84 ? 1.960 -4.236 -1.720 1.00 98.44 84 LEU A C 1
ATOM 675 O O . LEU A 1 84 ? 2.589 -3.388 -2.351 1.00 98.44 84 LEU A O 1
ATOM 679 N N . ALA A 1 85 ? 1.824 -4.173 -0.392 1.00 98.06 85 ALA A N 1
ATOM 680 C CA . ALA A 1 85 ? 2.385 -3.083 0.405 1.00 98.06 85 ALA A CA 1
ATOM 681 C C . ALA A 1 85 ? 3.922 -3.039 0.337 1.00 98.06 85 ALA A C 1
ATOM 683 O O . ALA A 1 85 ? 4.499 -1.955 0.221 1.00 98.06 85 ALA A O 1
ATOM 684 N N . TRP A 1 86 ? 4.571 -4.208 0.366 1.00 97.94 86 TRP A N 1
ATOM 685 C CA . TRP A 1 86 ? 6.019 -4.351 0.215 1.00 97.94 86 TRP A CA 1
ATOM 686 C C . TRP A 1 86 ? 6.503 -3.888 -1.160 1.00 97.94 86 TRP A C 1
ATOM 688 O O . TRP A 1 86 ? 7.376 -3.030 -1.234 1.00 97.94 86 TRP A O 1
ATOM 698 N N . HIS A 1 87 ? 5.905 -4.394 -2.241 1.00 98.19 87 HIS A N 1
ATOM 699 C CA . HIS A 1 87 ? 6.290 -4.040 -3.609 1.00 98.19 87 HIS A CA 1
ATOM 700 C C . HIS A 1 87 ? 6.074 -2.552 -3.887 1.00 98.19 87 HIS A C 1
ATOM 702 O O . HIS A 1 87 ? 6.920 -1.921 -4.509 1.00 98.19 87 HIS A O 1
ATOM 708 N N . SER A 1 88 ? 5.002 -1.965 -3.347 1.00 96.75 88 SER A N 1
ATOM 709 C CA . SER A 1 88 ? 4.774 -0.526 -3.467 1.00 96.75 88 SER A CA 1
ATOM 710 C C . SER A 1 88 ? 5.849 0.294 -2.754 1.00 96.75 88 SER A C 1
ATOM 712 O O . SER A 1 88 ? 6.208 1.359 -3.237 1.00 96.75 88 SER A O 1
ATOM 714 N N . ALA A 1 89 ? 6.352 -0.150 -1.599 1.00 96.81 89 ALA A N 1
ATOM 715 C CA . ALA A 1 89 ? 7.372 0.589 -0.854 1.00 96.81 89 ALA A CA 1
ATOM 716 C C . ALA A 1 89 ? 8.798 0.345 -1.378 1.00 96.81 89 ALA A C 1
ATOM 718 O O . ALA A 1 89 ? 9.634 1.245 -1.317 1.00 96.81 89 ALA A O 1
ATOM 719 N N . GLY A 1 90 ? 9.066 -0.860 -1.886 1.00 96.69 90 GLY A N 1
ATOM 720 C CA . GLY A 1 90 ? 10.392 -1.341 -2.274 1.00 96.69 90 GLY A CA 1
ATOM 721 C C . GLY A 1 90 ? 10.981 -0.705 -3.532 1.00 96.69 90 GLY A C 1
ATOM 722 O O . GLY A 1 90 ? 12.123 -0.997 -3.864 1.00 96.69 90 GLY A O 1
ATOM 723 N N . THR A 1 91 ? 10.240 0.165 -4.221 1.00 96.44 91 THR A N 1
ATOM 724 C CA . THR A 1 91 ? 10.734 0.919 -5.382 1.00 96.44 91 THR A CA 1
ATOM 725 C C . THR A 1 91 ? 11.435 2.225 -5.001 1.00 96.44 91 THR A C 1
ATOM 727 O O . THR A 1 91 ? 11.904 2.926 -5.892 1.00 96.44 91 THR A O 1
ATOM 730 N N . PHE A 1 92 ? 11.489 2.586 -3.710 1.00 96.56 92 PHE A N 1
ATOM 731 C CA . PHE A 1 92 ? 12.106 3.841 -3.279 1.00 96.56 92 PHE A CA 1
ATOM 732 C C . PHE A 1 92 ? 13.624 3.824 -3.469 1.00 96.56 92 PHE A C 1
ATOM 734 O O . PHE A 1 92 ? 14.321 3.017 -2.854 1.00 96.56 92 PHE A O 1
ATOM 741 N N . ASP A 1 93 ? 14.126 4.776 -4.248 1.00 95.38 93 ASP A N 1
ATOM 742 C CA . ASP A 1 93 ? 15.551 5.042 -4.390 1.00 95.38 93 ASP A CA 1
ATOM 743 C C . ASP A 1 93 ? 15.965 6.278 -3.576 1.00 95.38 93 ASP A C 1
ATOM 745 O O . ASP A 1 93 ? 15.384 7.357 -3.702 1.00 95.38 93 ASP A O 1
ATOM 749 N N . VAL A 1 94 ? 16.992 6.126 -2.736 1.00 94.56 94 VAL A N 1
ATOM 750 C CA . VAL A 1 94 ? 17.450 7.171 -1.804 1.00 94.56 94 VAL A CA 1
ATOM 751 C C . VAL A 1 94 ? 18.191 8.291 -2.534 1.00 94.56 94 VAL A C 1
ATOM 753 O O . VAL A 1 94 ? 18.083 9.452 -2.131 1.00 94.56 94 VAL A O 1
ATOM 756 N N . GLU A 1 95 ? 18.928 7.963 -3.599 1.00 95.25 95 GLU A N 1
ATOM 757 C CA . GLU A 1 95 ? 19.753 8.930 -4.329 1.00 95.25 95 GLU A CA 1
ATOM 758 C C . GLU A 1 95 ? 18.886 9.879 -5.158 1.00 95.25 95 GLU A C 1
ATOM 760 O O . GLU A 1 95 ? 19.005 11.102 -5.051 1.00 95.25 95 GLU A O 1
ATOM 765 N N . THR A 1 96 ? 17.961 9.322 -5.939 1.00 95.75 96 THR A N 1
ATOM 766 C CA . THR A 1 96 ? 17.062 10.094 -6.808 1.00 95.75 96 THR A CA 1
ATOM 767 C C . THR A 1 96 ? 15.778 10.541 -6.112 1.00 95.75 96 THR A C 1
ATOM 769 O O . THR A 1 96 ? 15.083 11.416 -6.630 1.00 95.75 96 THR A O 1
ATOM 772 N N . LYS A 1 97 ? 15.460 9.981 -4.935 1.00 95.00 97 LYS A N 1
ATOM 773 C CA . LYS A 1 97 ? 14.206 10.211 -4.190 1.00 95.00 97 LYS A CA 1
ATOM 774 C C . LYS A 1 97 ? 12.958 9.880 -5.017 1.00 95.00 97 LYS A C 1
ATOM 776 O O . LYS A 1 97 ? 11.927 10.542 -4.878 1.00 95.00 97 LYS A O 1
ATOM 781 N N . THR A 1 98 ? 13.059 8.877 -5.885 1.00 94.69 98 THR A N 1
ATOM 782 C CA . THR A 1 98 ? 11.970 8.416 -6.758 1.00 94.69 98 THR A CA 1
ATOM 783 C C . THR A 1 98 ? 11.428 7.061 -6.304 1.00 94.69 98 THR A C 1
ATOM 785 O O . THR A 1 98 ? 12.017 6.404 -5.447 1.00 94.69 98 THR A O 1
ATOM 788 N N . GLY A 1 99 ? 10.267 6.666 -6.834 1.00 94.50 99 GLY A N 1
ATOM 789 C CA . GLY A 1 99 ? 9.558 5.457 -6.410 1.00 94.50 99 GLY A CA 1
ATOM 790 C C . GLY A 1 99 ? 9.054 5.538 -4.967 1.00 94.50 99 GLY A C 1
ATOM 791 O O . GLY A 1 99 ? 8.937 6.620 -4.397 1.00 94.50 99 GLY A O 1
ATOM 792 N N . GLY A 1 100 ? 8.742 4.394 -4.366 1.00 95.06 100 GLY A N 1
ATOM 793 C CA . GLY A 1 100 ? 8.274 4.283 -2.989 1.00 95.06 100 GLY A CA 1
ATOM 794 C C . GLY A 1 100 ? 6.750 4.267 -2.834 1.00 95.06 100 GLY A C 1
ATOM 795 O O . GLY A 1 100 ? 6.003 4.242 -3.814 1.00 95.06 100 GLY A O 1
ATOM 796 N N . PRO A 1 101 ? 6.256 4.272 -1.579 1.00 95.75 101 PRO A N 1
ATOM 797 C CA . PRO A 1 101 ? 4.872 3.945 -1.247 1.00 95.75 101 PRO A CA 1
ATOM 798 C C . PRO A 1 101 ? 3.909 5.112 -1.509 1.00 95.75 101 PRO A C 1
ATOM 800 O O . PRO A 1 101 ? 3.232 5.590 -0.600 1.00 95.75 101 PRO A O 1
ATOM 803 N N . PHE A 1 102 ? 3.839 5.568 -2.759 1.00 96.12 102 PHE A N 1
ATOM 804 C CA . PHE A 1 102 ? 3.023 6.694 -3.216 1.00 96.12 102 PHE A CA 1
ATOM 805 C C . PHE A 1 102 ? 1.832 6.250 -4.084 1.00 96.12 102 PHE A C 1
ATOM 807 O O . PHE A 1 102 ? 1.198 7.060 -4.755 1.00 96.12 102 PHE A O 1
ATOM 814 N N . GLY A 1 103 ? 1.468 4.964 -4.026 1.00 94.50 103 GLY A N 1
ATOM 815 C CA . GLY A 1 103 ? 0.240 4.420 -4.616 1.00 94.50 103 GLY A CA 1
ATOM 816 C C . GLY A 1 103 ? 0.298 4.122 -6.117 1.00 94.50 103 GLY A C 1
ATOM 817 O O . GLY A 1 103 ? -0.738 3.778 -6.685 1.00 94.50 103 GLY A O 1
ATOM 818 N N . THR A 1 104 ? 1.461 4.239 -6.757 1.00 97.12 104 THR A N 1
ATOM 819 C CA . THR A 1 104 ? 1.669 4.022 -8.202 1.00 97.12 104 THR A CA 1
ATOM 820 C C . THR A 1 104 ? 1.468 2.567 -8.637 1.00 97.12 104 THR A C 1
ATOM 822 O O . THR A 1 104 ? 1.004 2.322 -9.742 1.00 97.12 104 THR A O 1
ATOM 825 N N . ILE A 1 105 ? 1.617 1.602 -7.720 1.00 96.31 105 ILE A N 1
ATOM 826 C CA . ILE A 1 105 ? 1.419 0.161 -7.978 1.00 96.31 105 ILE A CA 1
ATOM 827 C C . ILE A 1 105 ? 0.036 -0.233 -8.528 1.00 96.31 105 ILE A C 1
ATOM 829 O O . ILE A 1 105 ? -0.182 -1.380 -8.889 1.00 96.31 105 ILE A O 1
ATOM 833 N N . ARG A 1 106 ? -0.933 0.686 -8.566 1.00 95.69 106 ARG A N 1
ATOM 834 C CA . ARG A 1 106 ? -2.253 0.476 -9.184 1.00 95.69 106 ARG A CA 1
ATOM 835 C C . ARG A 1 106 ? -2.250 0.690 -10.702 1.00 95.69 106 ARG A C 1
ATOM 837 O O . ARG A 1 106 ? -3.210 0.315 -11.369 1.00 95.69 106 ARG A O 1
ATOM 844 N N . HIS A 1 107 ? -1.247 1.389 -11.228 1.00 96.62 107 HIS A N 1
ATOM 845 C CA . HIS A 1 107 ? -1.165 1.751 -12.636 1.00 96.62 107 HIS A CA 1
ATOM 846 C C . HIS A 1 107 ? -0.754 0.531 -13.462 1.00 96.62 107 HIS A C 1
ATOM 848 O O . HIS A 1 107 ? 0.091 -0.257 -13.041 1.00 96.62 107 HIS A O 1
ATOM 854 N N . GLY A 1 108 ? -1.347 0.382 -14.651 1.00 95.19 108 GLY A N 1
ATOM 855 C CA . GLY A 1 108 ? -1.119 -0.786 -15.509 1.00 95.19 108 GLY A CA 1
ATOM 856 C C . GLY A 1 108 ? 0.350 -0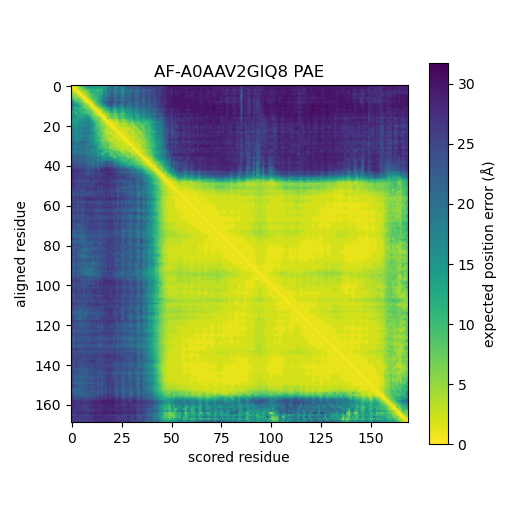.989 -15.890 1.00 95.19 108 GLY A C 1
ATOM 857 O O . GLY A 1 108 ? 0.796 -2.127 -15.971 1.00 95.19 108 GLY A O 1
ATOM 858 N N . GLU A 1 109 ? 1.109 0.098 -16.051 1.00 96.38 109 GLU A N 1
ATOM 859 C CA . GLU A 1 109 ? 2.547 0.061 -16.345 1.00 96.38 109 GLU A CA 1
ATOM 860 C C . GLU A 1 109 ? 3.346 -0.591 -15.207 1.00 96.38 109 GLU A C 1
ATOM 862 O O . GLU A 1 109 ? 4.116 -1.518 -15.449 1.00 96.38 109 GLU A O 1
ATOM 867 N N . GLU A 1 110 ? 3.112 -0.178 -13.956 1.00 96.75 110 GLU A N 1
ATOM 868 C CA . GLU A 1 110 ? 3.812 -0.750 -12.800 1.00 96.75 110 GLU A CA 1
ATOM 869 C C . GLU A 1 110 ? 3.337 -2.179 -12.494 1.00 96.75 110 GLU A C 1
ATOM 871 O O . GLU A 1 110 ? 4.144 -3.031 -12.121 1.00 96.75 110 GLU A O 1
ATOM 876 N N . LEU A 1 111 ? 2.048 -2.483 -12.689 1.00 97.00 111 LEU A N 1
ATOM 877 C CA . LEU A 1 111 ? 1.517 -3.846 -12.547 1.00 97.00 111 LEU A CA 1
ATOM 878 C C . LEU A 1 111 ? 2.072 -4.814 -13.599 1.00 97.00 111 LEU A C 1
ATOM 880 O O . LEU A 1 111 ? 2.180 -6.006 -13.320 1.00 97.00 111 LEU A O 1
ATOM 884 N N . ALA A 1 112 ? 2.440 -4.316 -14.782 1.00 97.12 112 ALA A N 1
ATOM 885 C CA . ALA A 1 112 ? 3.017 -5.124 -15.852 1.00 97.12 112 ALA A CA 1
ATOM 886 C C . ALA A 1 112 ? 4.478 -5.531 -15.594 1.00 97.12 112 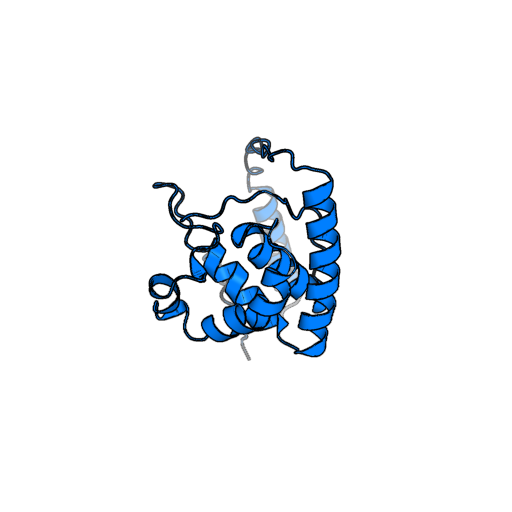ALA A C 1
ATOM 888 O O . ALA A 1 112 ? 4.997 -6.400 -16.297 1.00 97.12 112 ALA A O 1
ATOM 889 N N . HIS A 1 113 ? 5.155 -4.950 -14.595 1.00 97.50 113 HIS A N 1
ATOM 890 C CA . HIS A 1 113 ? 6.481 -5.410 -14.190 1.00 97.50 113 HIS A CA 1
ATOM 891 C C . HIS A 1 113 ? 6.429 -6.878 -13.743 1.00 97.50 113 HIS A C 1
ATOM 893 O O . HIS A 1 113 ? 5.600 -7.252 -12.916 1.00 97.50 113 HIS A O 1
ATOM 899 N N . GLU A 1 114 ? 7.364 -7.707 -14.216 1.00 97.56 114 GLU A N 1
ATOM 900 C CA . GLU A 1 114 ? 7.388 -9.152 -13.929 1.00 97.56 114 GLU A CA 1
ATOM 901 C C . GLU A 1 114 ? 7.355 -9.454 -12.419 1.00 97.56 114 GLU A C 1
ATOM 903 O O . GLU A 1 114 ? 6.592 -10.305 -11.956 1.00 97.56 114 GLU A O 1
ATOM 908 N N . ALA A 1 115 ? 8.104 -8.680 -11.624 1.00 97.00 115 ALA A N 1
ATOM 909 C CA . ALA A 1 115 ? 8.127 -8.791 -10.166 1.00 97.00 115 ALA A CA 1
ATOM 910 C C . ALA A 1 115 ? 6.746 -8.572 -9.512 1.00 97.00 115 ALA A C 1
ATOM 912 O O . ALA A 1 115 ? 6.489 -9.090 -8.423 1.00 97.00 115 ALA A O 1
ATOM 913 N N . ASN A 1 116 ? 5.846 -7.842 -10.173 1.00 97.88 116 ASN A N 1
ATOM 914 C CA . ASN A 1 116 ? 4.507 -7.498 -9.700 1.00 97.88 116 ASN A CA 1
ATOM 915 C C . ASN A 1 116 ? 3.415 -8.448 -10.221 1.00 97.88 116 ASN A C 1
ATOM 917 O O . ASN A 1 116 ? 2.241 -8.244 -9.915 1.00 97.88 116 ASN A O 1
ATOM 921 N N . SER A 1 117 ? 3.779 -9.526 -10.926 1.00 97.75 117 SER A N 1
ATOM 922 C CA . SER A 1 117 ? 2.822 -10.517 -11.430 1.00 97.75 117 SER A CA 1
ATOM 923 C C . SER A 1 117 ? 1.882 -11.028 -10.325 1.00 97.75 117 SER A C 1
ATOM 925 O O . SER A 1 117 ? 2.326 -11.443 -9.243 1.00 97.75 117 SER A O 1
ATOM 927 N N . GLY A 1 118 ? 0.574 -10.950 -10.590 1.00 97.12 118 GLY A N 1
ATOM 928 C CA . GLY A 1 118 ? -0.513 -11.324 -9.682 1.00 97.12 118 GLY A CA 1
ATOM 929 C C . GLY A 1 118 ? -0.936 -10.252 -8.667 1.00 97.12 118 GLY A C 1
ATOM 930 O O . GLY A 1 118 ? -1.855 -10.501 -7.887 1.00 97.12 118 GLY A O 1
ATOM 931 N N . LEU A 1 119 ? -0.290 -9.079 -8.612 1.00 98.12 119 LEU A N 1
ATOM 932 C CA . LEU A 1 119 ? -0.690 -7.999 -7.691 1.00 98.12 119 LEU A CA 1
ATOM 933 C C . LEU A 1 119 ? -1.945 -7.241 -8.140 1.00 98.12 119 LEU A C 1
ATOM 935 O O . LEU A 1 119 ? -2.607 -6.616 -7.309 1.00 98.12 119 LEU A O 1
ATOM 939 N N . ASP A 1 120 ? -2.327 -7.368 -9.406 1.00 97.75 120 ASP A N 1
ATOM 940 C CA . ASP A 1 120 ? -3.613 -6.935 -9.950 1.00 97.75 120 ASP A CA 1
ATOM 941 C C . ASP A 1 120 ? -4.794 -7.555 -9.184 1.00 97.75 120 ASP A C 1
ATOM 943 O O . ASP A 1 120 ? -5.765 -6.863 -8.873 1.00 97.75 120 ASP A O 1
ATOM 947 N N . ILE A 1 121 ? -4.665 -8.818 -8.759 1.00 97.81 121 ILE A N 1
ATOM 948 C CA . ILE A 1 121 ? -5.657 -9.505 -7.920 1.00 97.81 121 ILE A CA 1
ATOM 949 C C . ILE A 1 121 ? -5.825 -8.786 -6.575 1.00 97.81 121 ILE A C 1
ATOM 951 O O . ILE A 1 121 ? -6.948 -8.607 -6.103 1.00 97.81 121 ILE A O 1
ATOM 955 N N . ALA A 1 122 ? -4.726 -8.354 -5.947 1.00 98.00 122 ALA A N 1
ATOM 956 C CA . ALA A 1 122 ? -4.780 -7.642 -4.671 1.00 98.00 122 ALA A CA 1
ATOM 957 C C . ALA A 1 122 ? -5.369 -6.235 -4.824 1.00 98.00 122 ALA A C 1
ATOM 959 O O . ALA A 1 122 ? -6.170 -5.821 -3.985 1.00 98.00 122 ALA A O 1
ATOM 960 N N . VAL A 1 123 ? -5.017 -5.520 -5.898 1.00 98.00 123 VAL A N 1
ATOM 961 C CA . VAL A 1 123 ? -5.604 -4.211 -6.222 1.00 98.00 123 VAL A CA 1
ATOM 962 C C . VAL A 1 123 ? -7.117 -4.347 -6.406 1.00 98.00 123 VAL A C 1
ATOM 964 O O . VAL A 1 123 ? -7.880 -3.659 -5.730 1.00 98.00 123 VAL A O 1
ATOM 967 N N . TRP A 1 124 ? -7.560 -5.301 -7.229 1.00 97.94 124 TRP A N 1
ATOM 968 C CA . TRP A 1 124 ? -8.980 -5.561 -7.470 1.00 97.94 124 TRP A CA 1
ATOM 969 C C . TRP A 1 124 ? -9.734 -5.966 -6.196 1.00 97.94 124 TRP A C 1
ATOM 971 O O . TRP A 1 124 ? -10.831 -5.472 -5.938 1.00 97.94 124 TRP A O 1
ATOM 981 N N . LEU A 1 125 ? -9.133 -6.817 -5.360 1.00 98.06 125 LEU A N 1
ATOM 982 C CA . LEU A 1 125 ? -9.726 -7.269 -4.100 1.00 98.06 125 LEU A CA 1
ATOM 983 C C . LEU A 1 125 ? -9.956 -6.119 -3.107 1.00 98.06 125 LEU A C 1
ATOM 985 O O . LEU A 1 125 ? -10.933 -6.132 -2.355 1.00 98.06 125 LEU A O 1
ATOM 989 N N . LEU A 1 126 ? -9.047 -5.143 -3.071 1.00 98.19 126 LEU A N 1
ATOM 990 C CA . LEU A 1 126 ? -9.092 -4.038 -2.116 1.00 98.19 126 LEU A CA 1
ATOM 991 C C . LEU A 1 126 ? -9.917 -2.836 -2.609 1.00 98.19 126 LEU A C 1
ATOM 993 O O . LEU A 1 126 ? -10.392 -2.050 -1.780 1.00 98.19 126 LEU A O 1
ATOM 997 N N . GLU A 1 127 ? -10.128 -2.704 -3.920 1.00 98.06 127 GLU A N 1
ATOM 998 C CA . GLU A 1 127 ? -10.820 -1.569 -4.544 1.00 98.06 127 GLU A CA 1
ATOM 999 C C . GLU A 1 127 ? -12.220 -1.284 -3.95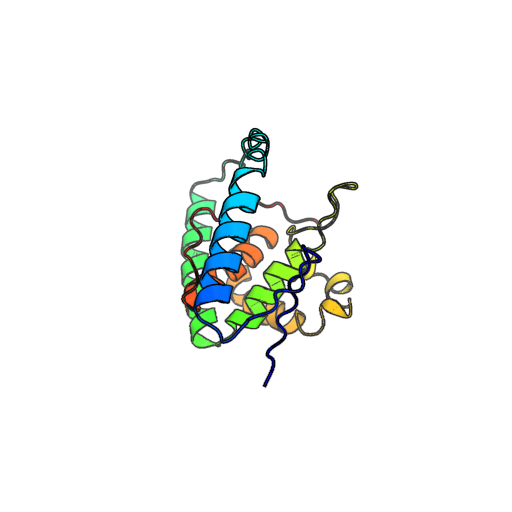7 1.00 98.06 127 GLU A C 1
ATOM 1001 O O . GLU A 1 127 ? -12.496 -0.131 -3.612 1.00 98.06 127 GLU A O 1
ATOM 1006 N N . PRO A 1 128 ? -13.093 -2.283 -3.691 1.00 98.31 128 PRO A N 1
ATOM 1007 C CA . PRO A 1 128 ? -14.406 -2.022 -3.095 1.00 98.31 128 PRO A CA 1
ATOM 1008 C C . PRO A 1 128 ? -14.342 -1.394 -1.696 1.00 98.31 128 PRO A C 1
ATOM 1010 O O . PRO A 1 128 ? -15.263 -0.680 -1.291 1.00 98.31 128 PRO A O 1
ATOM 1013 N N . ILE A 1 129 ? -13.274 -1.654 -0.930 1.00 98.31 129 ILE A N 1
ATOM 1014 C CA . ILE A 1 129 ? -13.044 -0.979 0.354 1.00 98.31 129 ILE A CA 1
ATOM 1015 C C . ILE A 1 129 ? -12.478 0.413 0.105 1.00 98.31 129 ILE A C 1
ATOM 1017 O O . ILE A 1 129 ? -12.960 1.366 0.716 1.00 98.31 129 ILE A O 1
ATOM 1021 N N . LYS A 1 130 ? -11.500 0.561 -0.796 1.00 98.19 130 LYS A N 1
ATOM 1022 C CA . LYS A 1 130 ? -10.907 1.864 -1.118 1.00 98.19 130 LYS A CA 1
ATOM 1023 C C . LYS A 1 130 ? -11.952 2.879 -1.583 1.00 98.19 130 LYS A C 1
ATOM 1025 O O . LYS A 1 130 ? -11.904 4.031 -1.142 1.00 98.19 130 LYS A O 1
ATOM 1030 N N . ALA A 1 131 ? -12.914 2.452 -2.399 1.00 98.00 131 ALA A N 1
ATOM 1031 C CA . ALA A 1 131 ? -14.007 3.282 -2.901 1.00 98.00 131 ALA A CA 1
ATOM 1032 C C . ALA A 1 131 ? -14.897 3.861 -1.781 1.00 98.00 131 ALA A C 1
ATOM 1034 O O . ALA A 1 131 ? -15.439 4.954 -1.922 1.00 98.00 131 ALA A O 1
ATOM 1035 N N . GLN A 1 132 ? -15.002 3.181 -0.631 1.00 98.38 132 GLN A N 1
ATOM 1036 C CA . GLN A 1 132 ? -15.741 3.679 0.541 1.00 98.38 132 GLN A CA 1
ATOM 1037 C C . GLN A 1 132 ? -14.990 4.788 1.297 1.00 98.38 132 GLN A C 1
ATOM 1039 O O . GLN A 1 132 ? -15.581 5.469 2.135 1.00 98.38 132 GLN A O 1
ATOM 1044 N N . PHE A 1 133 ? -13.696 4.972 1.020 1.00 97.88 133 PHE A N 1
ATOM 1045 C CA . PHE A 1 133 ? -12.834 5.961 1.664 1.00 97.88 133 PHE A CA 1
ATOM 1046 C C . PHE A 1 133 ? -12.135 6.843 0.616 1.00 97.88 133 PHE A C 1
ATOM 1048 O O . PHE A 1 133 ? -10.914 6.747 0.434 1.00 97.88 133 PHE A O 1
ATOM 1055 N N . PRO A 1 134 ? -12.879 7.728 -0.076 1.00 97.12 134 PRO A N 1
ATOM 1056 C CA . PRO A 1 134 ? -12.307 8.622 -1.084 1.00 97.12 134 PRO A CA 1
ATOM 1057 C C . PRO A 1 134 ? -11.314 9.624 -0.483 1.00 97.12 134 PRO A C 1
ATOM 1059 O O . PRO A 1 134 ? -10.378 10.025 -1.164 1.00 97.12 134 PRO A O 1
ATOM 1062 N N . ILE A 1 135 ? -11.474 9.972 0.800 1.00 96.44 135 ILE A N 1
ATOM 1063 C CA . ILE A 1 135 ? -10.560 10.867 1.521 1.00 96.44 135 ILE A CA 1
ATOM 1064 C C . ILE A 1 135 ? -9.160 10.265 1.707 1.00 96.44 135 ILE A C 1
ATOM 1066 O O . ILE A 1 135 ? -8.191 11.010 1.775 1.00 96.44 135 ILE A O 1
ATOM 1070 N N . LEU A 1 136 ? -9.035 8.932 1.774 1.00 95.44 136 LEU A N 1
ATOM 1071 C CA . LEU A 1 136 ? -7.742 8.270 1.938 1.00 95.44 136 LEU A CA 1
ATOM 1072 C C . LEU A 1 136 ? -7.004 8.202 0.604 1.00 95.44 136 LEU A C 1
ATOM 1074 O O . LEU A 1 136 ? -7.568 7.800 -0.418 1.00 95.44 136 LEU A O 1
ATOM 1078 N N . THR A 1 137 ? -5.714 8.516 0.630 1.00 96.62 137 THR A N 1
ATOM 1079 C CA . THR A 1 137 ? -4.836 8.308 -0.522 1.00 96.62 137 THR A CA 1
ATOM 1080 C C . THR A 1 137 ? -4.645 6.809 -0.775 1.00 96.62 137 THR A C 1
ATOM 1082 O O . THR A 1 137 ? -4.706 5.994 0.149 1.00 96.62 137 THR A O 1
ATOM 1085 N N . TYR A 1 138 ? -4.403 6.410 -2.028 1.00 97.25 138 TYR A N 1
ATOM 1086 C CA . TYR A 1 138 ? -4.059 5.009 -2.336 1.00 97.25 138 TYR A CA 1
ATOM 1087 C C . TYR A 1 138 ? -2.767 4.584 -1.629 1.00 97.25 138 TYR A C 1
ATOM 1089 O O . TYR A 1 138 ? -2.640 3.450 -1.176 1.00 97.25 138 TYR A O 1
ATOM 1097 N N . ALA A 1 139 ? -1.845 5.535 -1.483 1.00 96.06 139 ALA A N 1
ATOM 1098 C CA . ALA A 1 139 ? -0.588 5.378 -0.771 1.00 96.06 139 ALA A CA 1
ATOM 1099 C C . ALA A 1 139 ? -0.801 4.945 0.689 1.00 96.06 139 ALA A C 1
ATOM 1101 O O . ALA A 1 139 ? -0.281 3.915 1.117 1.00 96.06 139 ALA A O 1
ATOM 1102 N N . ASP A 1 140 ? -1.609 5.687 1.450 1.00 96.19 140 ASP A N 1
ATOM 1103 C CA . ASP A 1 140 ? -1.908 5.321 2.835 1.00 96.19 140 ASP A CA 1
ATOM 1104 C C . ASP A 1 140 ? -2.756 4.065 2.934 1.00 96.19 140 ASP A C 1
ATOM 1106 O O . ASP A 1 140 ? -2.545 3.252 3.830 1.00 96.19 140 ASP A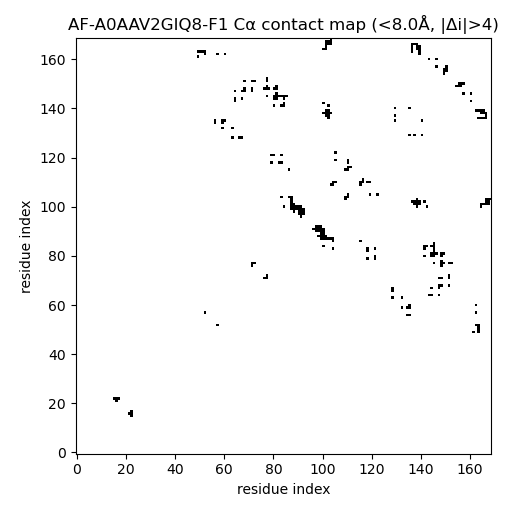 O 1
ATOM 1110 N N . PHE A 1 141 ? -3.697 3.890 2.011 1.00 98.00 141 PHE A N 1
ATOM 1111 C CA . PHE A 1 141 ? -4.584 2.742 2.009 1.00 98.00 141 PHE A CA 1
ATOM 1112 C C . PHE A 1 141 ? -3.825 1.416 1.835 1.00 98.00 141 PHE A C 1
ATOM 1114 O O . PHE A 1 141 ? -4.021 0.506 2.640 1.00 98.00 141 PHE A O 1
ATOM 1121 N N . TYR A 1 142 ? -2.922 1.306 0.854 1.00 97.94 142 TYR A N 1
ATOM 1122 C CA . TYR A 1 142 ? -2.146 0.076 0.650 1.00 97.94 142 TYR A CA 1
ATOM 1123 C C . TYR A 1 142 ? -1.192 -0.212 1.808 1.00 97.94 142 TYR A C 1
ATOM 1125 O O . TYR A 1 142 ? -1.064 -1.359 2.235 1.00 97.94 142 TYR A O 1
ATOM 1133 N N . GLN A 1 143 ? -0.572 0.820 2.379 1.00 97.69 143 GLN A N 1
ATOM 1134 C CA . GLN A 1 143 ? 0.313 0.643 3.530 1.00 97.69 143 GLN A CA 1
ATOM 1135 C C . GLN A 1 143 ? -0.465 0.266 4.799 1.00 97.69 143 GLN A C 1
ATOM 1137 O O . GLN A 1 143 ? -0.022 -0.593 5.561 1.00 97.69 143 GLN A O 1
ATOM 1142 N N . LEU A 1 144 ? -1.660 0.831 5.003 1.00 96.75 144 LEU A N 1
ATOM 1143 C CA . LEU A 1 144 ? -2.568 0.419 6.074 1.00 96.75 144 LEU A CA 1
ATOM 1144 C C . LEU A 1 144 ? -3.010 -1.040 5.898 1.00 96.75 144 LEU A C 1
ATOM 1146 O O . LEU A 1 144 ? -3.046 -1.784 6.876 1.00 96.75 144 LEU A O 1
ATOM 1150 N N . ALA A 1 145 ? -3.308 -1.461 4.666 1.00 97.75 145 ALA A N 1
ATOM 1151 C CA . ALA A 1 145 ? -3.661 -2.843 4.356 1.00 97.75 145 ALA A CA 1
ATOM 1152 C C . ALA A 1 145 ? -2.508 -3.814 4.669 1.00 97.75 145 ALA A C 1
ATOM 1154 O O . ALA A 1 145 ? -2.748 -4.855 5.277 1.00 97.75 145 ALA A O 1
ATOM 1155 N N . GLY A 1 146 ? -1.261 -3.446 4.352 1.00 97.56 146 GLY A N 1
ATOM 1156 C CA . GLY A 1 146 ? -0.071 -4.220 4.722 1.00 97.56 146 GLY A CA 1
ATOM 1157 C C . GLY A 1 146 ? 0.106 -4.377 6.236 1.00 97.56 146 GLY A C 1
ATOM 1158 O O . GLY A 1 146 ? 0.318 -5.489 6.717 1.00 97.56 146 GLY A O 1
ATOM 1159 N N . VAL A 1 147 ? -0.059 -3.293 7.005 1.00 96.25 147 VAL A N 1
ATOM 1160 C CA . VAL A 1 147 ? -0.027 -3.346 8.482 1.00 96.25 147 VAL A CA 1
ATOM 1161 C C . VAL A 1 147 ? -1.118 -4.274 9.016 1.00 96.25 147 VAL A C 1
ATOM 1163 O O . VAL A 1 147 ? -0.850 -5.143 9.841 1.00 96.25 147 VAL A O 1
ATOM 1166 N N . VAL A 1 148 ? -2.345 -4.135 8.508 1.00 96.44 148 VAL A N 1
ATOM 1167 C CA . VAL A 1 148 ? -3.472 -4.992 8.894 1.00 96.44 148 VAL A CA 1
ATOM 1168 C C . VAL A 1 148 ? -3.207 -6.462 8.570 1.00 96.44 148 VAL A C 1
ATOM 1170 O O . VAL A 1 148 ? -3.547 -7.322 9.379 1.00 96.44 148 VAL A O 1
ATOM 1173 N N . ALA A 1 149 ? -2.594 -6.764 7.425 1.00 97.00 149 ALA A N 1
ATOM 1174 C CA . ALA A 1 149 ? -2.253 -8.132 7.052 1.00 97.00 149 ALA A CA 1
ATOM 1175 C C . ALA A 1 149 ? -1.327 -8.792 8.081 1.00 97.00 149 ALA A C 1
ATOM 1177 O O . ALA A 1 149 ? -1.603 -9.910 8.515 1.00 97.00 149 ALA A O 1
ATOM 1178 N N . VAL A 1 150 ? -0.294 -8.076 8.536 1.00 95.56 150 VAL A N 1
ATOM 1179 C CA . VAL A 1 150 ? 0.618 -8.558 9.584 1.00 95.56 150 VAL A CA 1
ATOM 1180 C C . VAL A 1 150 ? -0.124 -8.764 10.906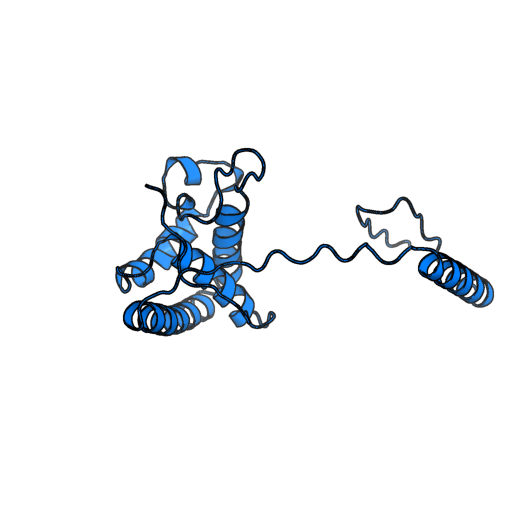 1.00 95.56 150 VAL A C 1
ATOM 1182 O O . VAL A 1 150 ? -0.037 -9.845 11.491 1.00 95.56 150 VAL A O 1
ATOM 1185 N N . GLU A 1 151 ? -0.908 -7.775 11.345 1.00 94.00 151 GLU A N 1
ATOM 1186 C CA . GLU A 1 151 ? -1.675 -7.845 12.598 1.00 94.00 151 GLU A CA 1
ATOM 1187 C C . GLU A 1 151 ? -2.649 -9.034 12.629 1.00 94.00 151 GLU A C 1
ATOM 1189 O O . GLU A 1 151 ? -2.784 -9.704 13.651 1.00 94.00 151 GLU A O 1
ATOM 1194 N N . ILE A 1 152 ? -3.341 -9.310 11.519 1.00 93.75 152 ILE A N 1
ATOM 1195 C CA . ILE A 1 152 ? -4.314 -10.411 11.432 1.00 93.75 152 ILE A CA 1
ATOM 1196 C C . ILE A 1 152 ? -3.635 -11.781 11.492 1.00 93.75 152 ILE A C 1
ATOM 1198 O O . ILE A 1 152 ? -4.209 -12.723 12.030 1.00 93.75 152 ILE A O 1
ATOM 1202 N N . THR A 1 153 ? -2.401 -11.894 11.001 1.00 94.44 153 THR A N 1
ATOM 1203 C CA . THR A 1 153 ? -1.621 -13.141 11.080 1.00 94.44 153 THR A CA 1
ATOM 1204 C C . THR A 1 153 ? -0.934 -13.370 12.432 1.00 94.44 153 THR A C 1
ATOM 1206 O O . THR A 1 153 ? -0.170 -14.321 12.568 1.00 94.44 153 THR A O 1
ATOM 1209 N N . GLY A 1 154 ? -1.196 -12.528 13.439 1.00 90.88 154 GLY A N 1
ATOM 1210 C CA . GLY A 1 154 ? -0.563 -12.620 14.760 1.00 90.88 154 GLY A CA 1
ATOM 1211 C C . GLY A 1 154 ? 0.840 -12.010 14.818 1.00 90.88 154 GLY A C 1
ATOM 1212 O O . GLY A 1 154 ? 1.598 -12.290 15.746 1.00 90.88 154 GLY A O 1
ATOM 1213 N N . GLY A 1 155 ? 1.199 -11.192 13.826 1.00 86.69 155 GLY A N 1
ATOM 1214 C CA . GLY A 1 155 ? 2.424 -10.404 13.844 1.00 86.69 155 GLY A CA 1
ATOM 1215 C C . GLY A 1 155 ? 2.365 -9.237 14.840 1.00 86.69 155 GLY A C 1
ATOM 1216 O O . GLY A 1 155 ? 1.338 -9.005 15.482 1.00 86.69 155 GLY A O 1
ATOM 1217 N N . PRO A 1 156 ? 3.467 -8.484 14.981 1.00 85.19 156 PRO A N 1
ATOM 1218 C CA . PRO A 1 156 ? 3.531 -7.358 15.905 1.00 85.19 156 PRO A CA 1
ATOM 1219 C C . PRO A 1 156 ? 2.503 -6.279 15.545 1.00 85.19 156 PRO A C 1
ATOM 1221 O O . PRO A 1 156 ? 2.285 -5.978 14.371 1.00 85.19 156 PRO A O 1
ATOM 1224 N N . GLU A 1 157 ? 1.908 -5.658 16.564 1.00 74.56 157 GLU A N 1
ATOM 1225 C CA . GLU A 1 157 ? 1.029 -4.508 16.358 1.00 74.56 157 GLU A CA 1
ATOM 1226 C C . GLU A 1 157 ? 1.826 -3.324 15.802 1.00 74.56 157 GLU A C 1
ATOM 1228 O O . GLU A 1 157 ? 2.886 -2.958 16.325 1.00 74.56 157 GLU A O 1
ATOM 1233 N N . GLY A 1 158 ? 1.309 -2.713 14.732 1.00 60.66 158 GLY A N 1
ATOM 1234 C CA . GLY A 1 158 ? 1.902 -1.521 14.143 1.00 60.66 158 GLY A CA 1
ATOM 1235 C C . GLY A 1 158 ? 1.729 -0.339 15.088 1.00 60.66 158 GLY A C 1
ATOM 1236 O O . GLY A 1 158 ? 0.709 0.343 15.030 1.00 60.66 158 GLY A O 1
ATOM 1237 N N . ARG A 1 159 ? 2.712 -0.095 15.962 1.00 49.44 159 ARG A N 1
ATOM 1238 C CA . ARG A 1 159 ? 2.650 1.003 16.940 1.00 49.44 159 ARG A CA 1
ATOM 1239 C C . ARG A 1 159 ? 2.677 2.404 16.315 1.00 49.44 159 ARG A C 1
ATOM 1241 O O . ARG A 1 159 ? 2.237 3.330 16.975 1.00 49.44 159 ARG A O 1
ATOM 1248 N N . ASP A 1 160 ? 3.051 2.546 15.039 1.00 53.75 160 ASP A N 1
ATOM 1249 C CA . ASP A 1 160 ? 3.266 3.856 14.402 1.00 53.75 160 ASP A CA 1
ATOM 1250 C C . ASP A 1 160 ? 2.854 3.892 12.912 1.00 53.75 160 ASP A C 1
ATOM 1252 O O . ASP A 1 160 ? 3.628 4.299 12.039 1.00 53.75 160 ASP A O 1
ATOM 1256 N N . SER A 1 161 ? 1.646 3.435 12.554 1.00 53.25 161 SER A N 1
ATOM 1257 C CA . SER A 1 161 ? 1.156 3.626 11.178 1.00 53.25 161 SER A CA 1
ATOM 1258 C C . SER A 1 161 ? 0.865 5.108 10.933 1.00 53.25 161 SER A C 1
ATOM 1260 O O . SER A 1 161 ? -0.177 5.608 11.347 1.00 53.25 161 SER A O 1
ATOM 1262 N N . VAL A 1 162 ? 1.780 5.808 10.267 1.00 56.94 162 VAL A N 1
ATOM 1263 C CA . VAL A 1 162 ? 1.651 7.242 9.978 1.00 56.94 162 VAL A CA 1
ATOM 1264 C C . VAL A 1 162 ? 0.671 7.447 8.820 1.00 56.94 162 VAL A C 1
ATOM 1266 O O . VAL A 1 162 ? 0.960 6.991 7.707 1.00 56.94 162 VAL A O 1
ATOM 1269 N N . PRO A 1 163 ? -0.459 8.138 9.040 1.00 57.28 163 PRO A N 1
ATOM 1270 C CA . PRO A 1 163 ? -1.345 8.582 7.971 1.00 57.28 163 PRO A CA 1
ATOM 1271 C C . PRO A 1 163 ? -0.818 9.894 7.390 1.00 57.28 163 PRO A C 1
ATOM 1273 O O . PRO A 1 163 ? -0.553 10.792 8.185 1.00 57.28 163 PRO A O 1
ATOM 1276 N N . SER A 1 164 ? -0.644 9.998 6.061 1.00 58.28 164 SER A N 1
ATOM 1277 C CA . SER A 1 164 ? -0.461 11.238 5.255 1.00 58.28 164 SER A CA 1
ATOM 1278 C C . SER A 1 164 ? 0.374 11.075 3.965 1.00 58.28 164 SER A C 1
ATOM 1280 O O . SER A 1 164 ? 0.825 12.073 3.390 1.00 58.28 164 SER A O 1
ATOM 1282 N N . ARG A 1 165 ? 0.625 9.860 3.460 1.00 64.44 165 ARG A N 1
ATOM 1283 C CA . ARG A 1 165 ? 1.397 9.691 2.215 1.00 64.44 165 ARG A CA 1
ATOM 1284 C C . ARG A 1 165 ? 0.614 10.266 1.035 1.00 64.44 165 ARG A C 1
ATOM 1286 O O . ARG A 1 165 ? -0.539 9.900 0.809 1.00 64.44 165 ARG A O 1
ATOM 1293 N N . LYS A 1 166 ? 1.238 11.155 0.261 1.00 62.72 166 LYS A N 1
ATOM 1294 C CA . LYS A 1 166 ? 0.641 11.717 -0.961 1.00 62.72 166 LYS A CA 1
ATOM 1295 C C . LYS A 1 166 ? 0.612 10.652 -2.058 1.00 62.72 166 LYS A C 1
ATOM 1297 O O . LYS A 1 166 ? 1.529 9.843 -2.149 1.00 62.72 166 LYS A O 1
ATOM 1302 N N . THR A 1 167 ? -0.437 10.634 -2.877 1.00 49.81 167 THR A N 1
ATOM 1303 C CA . THR A 1 167 ? -0.460 9.786 -4.076 1.00 49.81 167 THR A CA 1
ATOM 1304 C C . THR A 1 167 ? 0.236 10.507 -5.217 1.00 49.81 167 THR A C 1
ATOM 1306 O O . THR A 1 167 ? -0.090 11.661 -5.490 1.00 49.81 167 THR A O 1
ATOM 1309 N N . SER A 1 168 ? 1.182 9.831 -5.864 1.00 50.84 168 SER A N 1
ATOM 1310 C CA . SER A 1 168 ? 1.766 10.309 -7.116 1.00 50.84 168 SER A CA 1
ATOM 1311 C C . SER A 1 168 ? 0.778 10.054 -8.256 1.00 50.84 168 SER A C 1
ATOM 1313 O O . SER A 1 168 ? 0.121 9.002 -8.286 1.00 50.84 168 SER A O 1
ATOM 1315 N N . LEU A 1 169 ? 0.622 11.060 -9.124 1.00 46.22 169 LEU A N 1
ATOM 1316 C CA . LEU A 1 169 ? -0.286 11.022 -10.274 1.00 46.22 169 LEU A CA 1
ATOM 1317 C C . LEU A 1 169 ? 0.093 9.889 -11.227 1.00 46.22 169 LEU A C 1
ATOM 1319 O O . LEU A 1 169 ? 1.301 9.768 -11.514 1.00 46.22 169 LEU A O 1
#

Foldseek 3Di:
DDDDDDDPDDPDDDDDDPDPVVVVVVVVVVVVVVVPPPDPPPPPPDDDDADDDDPVLVVLLVVLLVVLLVLCLVVVCLVLLLLLQCLQAVQQDPVVRDGGLQQCCQDPVNCPPPSNPPNPVVCVSCVVSVVVRVVAGNSLSSNSSNQSSQVSVVHDHPPDSGGDRHHDD

Secondary structure (DSSP, 8-state):
-------TT--------SSHHHHHHHHHHHHHHHTTSPPPP--------PPP--HHHHHHHHHHHHHHHHHHHHTT-HHHHHHHHHHHHTT-BTTTTB-SSSSGGGSHHHHTSGGGTTHHHHHHHHHHHHTT-TTS-HHHHHHHHHHHHHHHTT----TT----PPPP-

Mean predicted aligned error: 12.97 Å

pLDDT: mean 81.39, std 20.68, range [31.66, 98.44]